Protein AF-A0A1M5NAD8-F1 (afdb_monomer_lite)

Foldseek 3Di:
DPDPVVVVVVVVVVVVVVDPDDDDPVVVVVVVVVVVVVPPPPDPPVCPPQPPVNVVQVVQPHPVSVVVVVVVVVVVVVCVVDPDPVVVVVCCVPVPDDPDDDPVVVVVVVVVVVPDD

pLDDT: mean 76.0, std 12.78, range [49.19, 96.69]

Structure (mmCIF, N/CA/C/O backbone):
data_AF-A0A1M5NAD8-F1
#
_entry.id   AF-A0A1M5NAD8-F1
#
loop_
_atom_site.group_PDB
_atom_site.id
_atom_site.type_symbol
_atom_site.label_atom_id
_atom_site.label_alt_id
_atom_site.label_comp_id
_atom_site.label_asym_id
_atom_site.label_entity_id
_atom_site.label_seq_id
_atom_site.pdbx_PDB_ins_code
_atom_site.Cartn_x
_atom_site.Cartn_y
_atom_site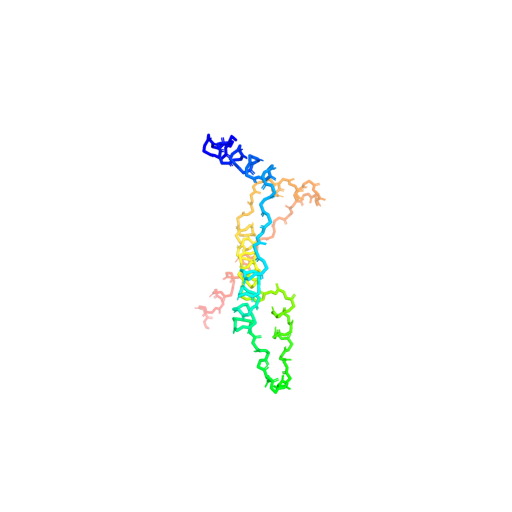.Cartn_z
_atom_site.occupancy
_atom_site.B_iso_or_equiv
_atom_site.auth_seq_id
_atom_site.auth_comp_id
_atom_site.auth_asym_id
_atom_site.auth_atom_id
_atom_site.pdbx_PDB_model_num
ATOM 1 N N . MET A 1 1 ? -20.221 -4.577 -17.960 1.00 49.19 1 MET A N 1
ATOM 2 C CA . MET A 1 1 ? -21.402 -5.409 -17.662 1.00 49.19 1 MET A CA 1
ATOM 3 C C . MET A 1 1 ? -21.121 -6.042 -16.313 1.00 49.19 1 MET A C 1
ATOM 5 O O . MET A 1 1 ? -20.261 -6.906 -16.261 1.00 49.19 1 MET A O 1
ATOM 9 N N . THR A 1 2 ? -21.687 -5.516 -15.226 1.00 56.66 2 THR A N 1
ATOM 10 C CA . THR A 1 2 ? -21.568 -6.145 -13.900 1.00 56.66 2 THR A CA 1
ATOM 11 C C . THR A 1 2 ? -22.286 -7.485 -13.939 1.00 56.66 2 THR A C 1
ATOM 13 O O . THR A 1 2 ? -23.331 -7.608 -14.589 1.00 56.66 2 THR A O 1
ATOM 16 N N . GLN A 1 3 ? -21.691 -8.509 -13.335 1.00 70.81 3 GLN A N 1
ATOM 17 C CA . GLN A 1 3 ? -22.292 -9.834 -13.336 1.00 70.81 3 GLN A CA 1
ATOM 18 C C . GLN A 1 3 ? -23.621 -9.775 -12.561 1.00 70.81 3 GLN A C 1
ATOM 20 O O . GLN A 1 3 ? -23.754 -8.981 -11.627 1.00 70.81 3 GLN A O 1
ATOM 25 N N . PRO A 1 4 ? -24.646 -10.546 -12.960 1.00 76.38 4 PRO A N 1
ATOM 26 C CA . PRO A 1 4 ? -25.931 -10.570 -12.256 1.00 76.38 4 PRO A CA 1
ATOM 27 C C . PRO A 1 4 ? -25.771 -10.867 -10.756 1.00 76.38 4 PRO A C 1
ATOM 29 O O . PRO A 1 4 ? -26.517 -10.325 -9.943 1.00 76.38 4 PRO A O 1
ATOM 32 N N . ASP A 1 5 ? -24.741 -11.630 -10.396 1.00 81.19 5 ASP A N 1
ATOM 33 C CA . ASP A 1 5 ? -24.394 -11.956 -9.013 1.00 81.19 5 ASP A CA 1
ATOM 34 C C . ASP A 1 5 ? -23.919 -10.728 -8.214 1.00 81.19 5 ASP A C 1
ATOM 36 O O . ASP A 1 5 ? -24.305 -10.560 -7.059 1.00 81.19 5 ASP A O 1
ATOM 40 N N . ASP A 1 6 ? -23.171 -9.809 -8.836 1.00 88.50 6 ASP A N 1
ATOM 41 C CA . ASP A 1 6 ? -22.699 -8.578 -8.182 1.00 88.50 6 ASP A CA 1
ATOM 42 C C . ASP A 1 6 ? -23.866 -7.654 -7.812 1.00 88.50 6 ASP A C 1
ATOM 44 O O . ASP A 1 6 ? -23.855 -7.002 -6.769 1.00 88.50 6 ASP A O 1
ATOM 48 N N . GLN A 1 7 ? -24.892 -7.597 -8.668 1.00 87.75 7 GLN A N 1
ATOM 49 C CA . GLN A 1 7 ? -26.080 -6.769 -8.438 1.00 87.75 7 GLN A CA 1
ATOM 50 C C . GLN A 1 7 ? -26.954 -7.333 -7.315 1.00 87.75 7 GLN A C 1
ATOM 52 O O . GLN A 1 7 ? -27.491 -6.571 -6.511 1.00 87.75 7 GLN A O 1
ATOM 57 N N . LEU A 1 8 ? -27.056 -8.662 -7.230 1.00 91.56 8 LEU A N 1
ATOM 58 C CA . LEU A 1 8 ? -27.708 -9.340 -6.114 1.00 91.56 8 LEU A CA 1
ATOM 59 C C . LEU A 1 8 ? -26.973 -9.009 -4.806 1.00 91.56 8 LEU A C 1
ATOM 61 O O . LEU A 1 8 ? -27.587 -8.509 -3.864 1.00 91.56 8 LEU A O 1
ATOM 65 N N . LEU A 1 9 ? -25.655 -9.216 -4.760 1.00 92.94 9 LEU A N 1
ATOM 66 C CA . LEU A 1 9 ? -24.844 -8.931 -3.573 1.00 92.94 9 LEU A CA 1
ATOM 67 C C . LEU A 1 9 ? -24.958 -7.469 -3.136 1.00 92.94 9 LEU A C 1
ATOM 69 O O . LEU A 1 9 ? -25.130 -7.201 -1.949 1.00 92.94 9 LEU A O 1
ATOM 73 N N . ALA A 1 10 ? -24.932 -6.530 -4.085 1.00 92.19 10 ALA A N 1
ATOM 74 C CA . ALA A 1 10 ? -25.122 -5.113 -3.795 1.00 92.19 10 ALA A CA 1
ATOM 75 C C . ALA A 1 10 ? -26.470 -4.840 -3.107 1.00 92.19 10 ALA A C 1
ATOM 77 O O . ALA A 1 10 ? -26.501 -4.134 -2.102 1.00 92.19 10 ALA A O 1
ATOM 78 N N . SER A 1 11 ? -27.562 -5.446 -3.590 1.00 92.00 11 SER A N 1
ATOM 79 C CA . SER A 1 11 ? -28.885 -5.285 -2.971 1.00 92.00 11 SER A CA 1
ATOM 80 C C . SER A 1 11 ? -28.955 -5.847 -1.545 1.00 92.00 11 SER A C 1
ATOM 82 O O . SER A 1 11 ? -29.505 -5.190 -0.664 1.00 92.00 11 SER A O 1
ATOM 84 N N . LEU A 1 12 ? -28.327 -7.002 -1.289 1.00 92.44 12 LEU A N 1
ATOM 85 C CA . LEU A 1 12 ? -28.259 -7.598 0.050 1.00 92.44 12 LEU A CA 1
ATOM 86 C C . LEU A 1 12 ? -27.422 -6.750 1.017 1.00 92.44 12 LEU A C 1
ATOM 88 O O . LEU A 1 12 ? -27.766 -6.625 2.190 1.00 92.44 12 LEU A O 1
ATOM 92 N N . PHE A 1 13 ? -26.324 -6.152 0.545 1.00 92.12 13 PHE A N 1
ATOM 93 C CA . PHE A 1 13 ? -25.501 -5.269 1.374 1.00 92.12 13 PHE A CA 1
ATOM 94 C C . PHE A 1 13 ? -26.194 -3.945 1.696 1.00 92.12 13 PHE A C 1
ATOM 96 O O . PHE A 1 13 ? -26.003 -3.418 2.793 1.00 92.12 13 PHE A O 1
ATOM 103 N N . ASP A 1 14 ? -26.992 -3.410 0.774 1.00 92.44 14 ASP A N 1
ATOM 104 C CA . ASP A 1 14 ? -27.791 -2.212 1.030 1.00 92.44 14 ASP A CA 1
ATOM 105 C C . ASP A 1 14 ? -28.896 -2.477 2.061 1.00 92.44 14 ASP A C 1
ATOM 107 O O . ASP A 1 14 ? -29.090 -1.662 2.966 1.00 92.44 14 ASP A O 1
ATOM 111 N N . GLU A 1 15 ? -29.551 -3.639 1.994 1.00 89.94 15 GLU A N 1
ATOM 112 C CA . GLU A 1 15 ? -30.507 -4.086 3.012 1.00 89.94 15 GLU A CA 1
ATOM 113 C C . GLU A 1 15 ? -29.828 -4.245 4.381 1.00 89.94 15 GLU A C 1
ATOM 115 O O . GLU A 1 15 ? -30.256 -3.628 5.358 1.00 89.94 15 GLU A O 1
ATOM 120 N N . ALA A 1 16 ? -28.699 -4.956 4.443 1.00 86.88 16 ALA A N 1
ATOM 121 C CA . ALA A 1 16 ? -27.947 -5.155 5.683 1.00 86.88 16 ALA A CA 1
ATOM 122 C C . ALA A 1 16 ? -27.432 -3.840 6.299 1.00 86.88 16 ALA A C 1
ATOM 124 O O . ALA A 1 16 ? -27.380 -3.712 7.517 1.00 86.88 16 ALA A O 1
ATOM 125 N N . ARG A 1 17 ? -27.072 -2.836 5.485 1.00 85.69 17 ARG A N 1
ATOM 126 C CA . ARG A 1 17 ? -26.645 -1.513 5.979 1.00 85.69 17 ARG A CA 1
ATOM 127 C C . ARG A 1 17 ? -27.804 -0.717 6.587 1.00 85.69 17 ARG A C 1
ATOM 129 O O . ARG A 1 17 ? -27.564 0.144 7.433 1.00 85.69 17 ARG A O 1
ATOM 136 N N . SER A 1 18 ? -29.037 -0.966 6.145 1.00 84.62 18 SER A N 1
ATOM 137 C CA . SER A 1 18 ? -30.225 -0.305 6.695 1.00 84.62 18 SER A CA 1
ATOM 138 C C . SER A 1 18 ? -30.567 -0.792 8.109 1.00 84.62 18 SER A C 1
ATOM 140 O O . SER A 1 18 ? -31.124 -0.032 8.904 1.00 84.62 18 SER A O 1
ATOM 142 N N . GLU A 1 19 ? -30.162 -2.016 8.456 1.00 82.50 19 GLU A N 1
ATOM 143 C CA . GLU A 1 19 ? -30.248 -2.556 9.808 1.00 82.50 19 GLU A CA 1
ATOM 144 C C . GLU A 1 19 ? -29.018 -2.146 10.625 1.00 82.50 19 GLU A C 1
ATOM 146 O O . GLU A 1 19 ? -27.950 -2.753 10.556 1.00 82.50 19 GLU A O 1
ATOM 151 N N . ASN A 1 20 ? -29.159 -1.101 11.441 1.00 75.75 20 ASN A N 1
ATOM 152 C CA . ASN A 1 20 ? -28.101 -0.718 12.371 1.00 75.75 20 ASN A CA 1
ATOM 153 C C . ASN A 1 20 ? -28.152 -1.598 13.630 1.00 75.75 20 ASN A C 1
ATOM 155 O O . ASN A 1 20 ? -28.734 -1.217 14.648 1.00 75.75 20 ASN A O 1
ATOM 159 N N . VAL A 1 21 ? -27.586 -2.802 13.538 1.00 83.25 21 VAL A N 1
ATOM 160 C CA . VAL A 1 21 ? -27.395 -3.695 14.686 1.00 83.25 21 VAL A CA 1
ATOM 161 C C . VAL A 1 21 ? -26.122 -3.281 15.417 1.00 83.25 21 VAL A C 1
ATOM 163 O O . VAL A 1 21 ? -25.012 -3.553 14.961 1.00 83.25 21 VAL A O 1
ATOM 166 N N . GLU A 1 22 ? -26.280 -2.625 16.563 1.00 87.75 22 GLU A N 1
ATOM 167 C CA . GLU A 1 22 ? -25.146 -2.281 17.416 1.00 87.75 22 GLU A CA 1
ATOM 168 C C . GLU A 1 22 ? -24.607 -3.555 18.101 1.00 87.75 22 GLU A C 1
ATOM 170 O O . GLU A 1 22 ? -25.379 -4.290 18.731 1.00 87.75 22 GLU A O 1
ATOM 175 N N . PRO A 1 23 ? -23.307 -3.879 17.956 1.00 88.12 23 PRO A N 1
ATOM 176 C CA . PRO A 1 23 ? -22.714 -5.029 18.628 1.00 88.12 23 PRO A CA 1
ATOM 177 C C . PRO A 1 23 ? -22.732 -4.832 20.148 1.00 88.12 23 PRO A C 1
ATOM 179 O O . PRO A 1 23 ? -22.670 -3.711 20.642 1.00 88.12 23 PRO A O 1
ATOM 182 N N . SER A 1 24 ? -22.787 -5.927 20.909 1.00 93.50 24 SER A N 1
ATOM 183 C CA . SER A 1 24 ? -22.765 -5.831 22.370 1.00 93.50 24 SER A CA 1
ATOM 184 C C . SER A 1 24 ? -21.402 -5.367 22.896 1.00 93.50 24 SER A C 1
ATOM 186 O O . SER A 1 24 ? -20.353 -5.748 22.370 1.00 93.50 24 SER A O 1
ATOM 188 N N . ASP A 1 25 ? -21.410 -4.619 24.000 1.00 94.44 25 ASP A N 1
ATOM 189 C CA . ASP A 1 25 ? -20.186 -4.147 24.663 1.00 94.44 25 ASP A CA 1
ATOM 190 C C . ASP A 1 25 ? -19.238 -5.292 25.063 1.00 94.44 25 ASP A C 1
ATOM 192 O O . ASP A 1 25 ? -18.017 -5.160 24.961 1.00 94.44 25 ASP A O 1
ATOM 196 N N . ASP A 1 26 ? -19.782 -6.444 25.483 1.00 96.06 26 ASP A N 1
ATOM 197 C CA . ASP A 1 26 ? -18.983 -7.635 25.820 1.00 96.06 26 ASP A CA 1
ATOM 198 C C . ASP A 1 26 ? -18.257 -8.188 24.586 1.00 96.06 26 ASP A C 1
ATOM 200 O O . ASP A 1 26 ? -17.075 -8.531 24.659 1.00 96.06 26 ASP A O 1
ATOM 204 N N . LEU A 1 27 ? -18.930 -8.223 23.430 1.00 93.88 27 LEU A N 1
ATOM 205 C CA . LEU A 1 27 ? -18.313 -8.650 22.177 1.00 93.88 27 LEU A CA 1
ATOM 206 C C . LEU A 1 27 ? -17.195 -7.686 21.771 1.00 93.88 27 LEU A C 1
ATOM 208 O O . LEU A 1 27 ? -16.090 -8.137 21.475 1.00 93.88 27 LEU A O 1
ATOM 212 N N . LEU A 1 28 ? -17.459 -6.377 21.798 1.00 96.69 28 LEU A N 1
ATOM 213 C CA . LEU A 1 28 ? -16.456 -5.360 21.476 1.00 96.69 28 LEU A CA 1
ATOM 214 C C . LEU A 1 28 ? -15.237 -5.459 22.397 1.00 96.69 28 LEU A C 1
ATOM 216 O O . LEU A 1 28 ? -14.106 -5.421 21.921 1.00 96.69 28 LEU A O 1
ATOM 220 N N . THR A 1 29 ? -15.454 -5.662 23.697 1.00 96.25 29 THR A N 1
ATOM 221 C CA . THR A 1 29 ? -14.370 -5.820 24.678 1.00 96.25 29 THR A CA 1
ATOM 222 C C . THR A 1 29 ? -13.483 -7.020 24.348 1.00 96.25 29 THR A C 1
ATOM 224 O O . THR A 1 29 ? -12.257 -6.909 24.377 1.00 96.25 29 THR A O 1
ATOM 227 N N . ARG A 1 30 ? -14.082 -8.160 23.986 1.00 94.75 30 ARG A N 1
ATOM 228 C CA . ARG A 1 30 ? -13.330 -9.365 23.601 1.00 94.75 30 ARG A CA 1
ATOM 229 C C . ARG A 1 30 ? -12.580 -9.191 22.287 1.00 94.75 30 ARG A C 1
ATOM 231 O O . ARG A 1 30 ? -11.428 -9.595 22.208 1.00 94.75 30 ARG A O 1
ATOM 238 N N . VAL A 1 31 ? -13.207 -8.573 21.285 1.00 95.94 31 VAL A N 1
ATOM 239 C CA . VAL A 1 31 ? -12.563 -8.275 19.994 1.00 95.94 31 VAL A CA 1
ATOM 240 C C . VAL A 1 31 ? -11.361 -7.354 20.191 1.00 95.94 31 VAL A C 1
ATOM 242 O O . VAL A 1 31 ? -10.314 -7.582 19.596 1.00 95.94 31 VAL A O 1
ATOM 245 N N . LEU A 1 32 ? -11.484 -6.333 21.043 1.00 95.31 32 LEU A N 1
ATOM 246 C CA . LEU A 1 32 ? -10.379 -5.422 21.342 1.00 95.31 32 LEU A CA 1
ATOM 247 C C . LEU A 1 32 ? -9.240 -6.117 22.097 1.00 95.31 32 LEU A C 1
ATOM 249 O O . LEU A 1 32 ? -8.080 -5.855 21.793 1.00 95.31 32 LEU A O 1
ATOM 253 N N . ALA A 1 33 ? -9.552 -7.014 23.035 1.00 94.00 33 ALA A N 1
ATOM 254 C CA . ALA A 1 33 ? -8.540 -7.808 23.729 1.00 94.00 33 ALA A CA 1
ATOM 255 C C . ALA A 1 33 ? -7.790 -8.752 22.770 1.00 94.00 33 ALA A C 1
ATOM 257 O O . ALA A 1 33 ? -6.563 -8.780 22.773 1.00 94.00 33 ALA A O 1
ATOM 258 N N . ASP A 1 34 ? -8.513 -9.459 21.899 1.00 92.75 34 ASP A N 1
ATOM 259 C CA . ASP A 1 34 ? -7.927 -10.349 20.885 1.00 92.75 34 ASP A CA 1
ATOM 260 C C . ASP A 1 34 ? -7.066 -9.576 19.868 1.00 92.75 34 ASP A C 1
ATOM 262 O O . ASP A 1 34 ? -5.966 -9.995 19.498 1.00 92.75 34 ASP A O 1
ATOM 266 N N . ALA A 1 35 ? -7.521 -8.384 19.468 1.00 90.50 35 ALA A N 1
ATOM 267 C CA . ALA A 1 35 ? -6.755 -7.498 18.601 1.00 90.50 35 ALA A CA 1
ATOM 268 C C . ALA A 1 35 ? -5.440 -7.043 19.253 1.00 90.50 35 ALA A C 1
ATOM 270 O O . ALA A 1 35 ? -4.423 -6.990 18.566 1.00 90.50 35 ALA A O 1
ATOM 271 N N . ASP A 1 36 ? -5.433 -6.740 20.554 1.00 90.12 36 ASP A N 1
ATOM 272 C CA . ASP A 1 36 ? -4.220 -6.356 21.294 1.00 90.12 36 ASP A CA 1
ATOM 273 C C . ASP A 1 36 ? -3.207 -7.516 21.389 1.00 90.12 36 ASP A C 1
ATOM 275 O O . ASP A 1 36 ? -1.988 -7.322 21.335 1.00 90.12 36 ASP A O 1
ATOM 279 N N . GLU A 1 37 ? -3.698 -8.756 21.446 1.00 88.56 37 GLU A N 1
ATOM 280 C CA . GLU A 1 37 ? -2.858 -9.955 21.396 1.00 88.56 37 GLU A CA 1
ATOM 281 C C . GLU A 1 37 ? -2.250 -10.190 20.006 1.00 88.56 37 GLU A C 1
ATOM 283 O O . GLU A 1 37 ? -1.066 -10.535 19.907 1.00 88.56 37 GLU A O 1
ATOM 288 N N . CYS A 1 38 ? -3.031 -9.959 18.945 1.00 87.00 38 CYS A N 1
ATOM 289 C CA . CYS A 1 38 ? -2.617 -10.124 17.550 1.00 87.00 38 CYS A CA 1
ATOM 290 C C . CYS A 1 38 ? -1.796 -8.954 16.999 1.00 87.00 38 CYS A C 1
ATOM 292 O O . CYS A 1 38 ? -1.113 -9.112 15.980 1.00 87.00 38 CYS A O 1
ATOM 294 N N . GLN A 1 39 ? -1.860 -7.777 17.626 1.00 83.94 39 GLN A N 1
ATOM 295 C CA . GLN A 1 39 ? -1.063 -6.640 17.196 1.00 83.94 39 GLN A CA 1
ATOM 296 C C . GLN A 1 39 ? 0.416 -7.028 17.232 1.00 83.94 39 GLN A C 1
ATOM 298 O O . GLN A 1 39 ? 0.894 -7.563 18.241 1.00 83.94 39 GLN A O 1
ATOM 303 N N . PRO A 1 40 ? 1.169 -6.769 16.145 1.00 77.06 40 PRO A N 1
ATOM 304 C CA . PRO A 1 40 ? 2.597 -6.990 16.155 1.00 77.06 40 PRO A CA 1
ATOM 305 C C . PRO A 1 40 ? 3.168 -6.090 17.242 1.00 77.06 40 PRO A C 1
ATOM 307 O O . PRO A 1 40 ? 3.287 -4.876 17.068 1.00 77.06 40 PRO A O 1
ATOM 310 N N . LYS A 1 41 ? 3.501 -6.687 18.391 1.00 71.06 41 LYS A N 1
ATOM 311 C CA . LYS A 1 41 ? 4.289 -6.017 19.417 1.00 71.06 41 LYS A CA 1
ATOM 312 C C . LYS A 1 41 ? 5.508 -5.512 18.680 1.00 71.06 41 LYS A C 1
ATOM 314 O O . LYS A 1 41 ? 6.207 -6.322 18.070 1.00 71.06 41 LYS A O 1
ATOM 319 N N . ALA A 1 42 ? 5.707 -4.194 18.673 1.00 64.62 42 ALA A N 1
ATOM 320 C CA . ALA A 1 42 ? 6.913 -3.613 18.124 1.00 64.62 42 ALA A CA 1
ATOM 321 C C . ALA A 1 42 ? 8.062 -4.309 18.844 1.00 64.62 42 ALA A C 1
ATOM 323 O O . ALA A 1 42 ? 8.346 -4.021 20.009 1.00 64.6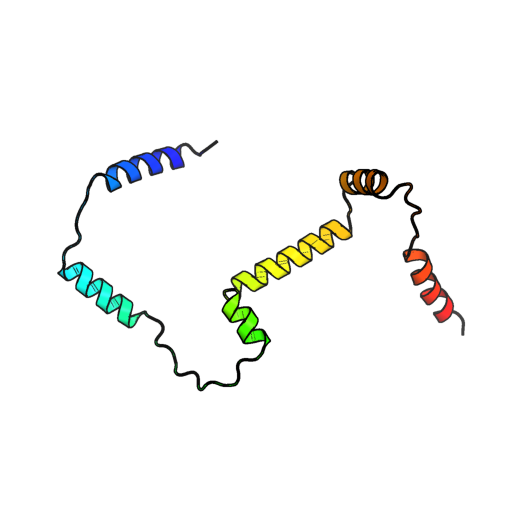2 42 ALA A O 1
ATOM 324 N N . SER A 1 43 ? 8.670 -5.294 18.182 1.00 59.88 43 SER A N 1
ATOM 325 C CA . SER A 1 43 ? 9.909 -5.871 18.644 1.00 59.88 43 SER A CA 1
ATOM 326 C C . SER A 1 43 ? 10.783 -4.647 18.803 1.00 59.88 43 SER A C 1
ATOM 328 O O . SER A 1 43 ? 10.876 -3.840 17.872 1.00 59.88 43 SER A O 1
ATOM 330 N N . SER A 1 44 ? 11.360 -4.441 19.983 1.00 58.62 44 SER A N 1
ATOM 331 C CA . SER A 1 44 ? 12.439 -3.481 20.125 1.00 58.62 44 SER A CA 1
ATOM 332 C C . SER A 1 44 ? 13.584 -4.029 19.278 1.00 58.62 44 SER A C 1
ATOM 334 O O . SER A 1 44 ? 14.503 -4.678 19.776 1.00 58.62 44 SER A O 1
ATOM 336 N N . VAL A 1 45 ? 13.475 -3.864 17.961 1.00 58.03 45 VAL A N 1
ATOM 337 C CA . VAL A 1 45 ? 14.559 -4.016 17.026 1.00 58.03 45 VAL A CA 1
ATOM 338 C C . VAL A 1 45 ? 15.483 -2.922 17.503 1.00 58.03 45 VAL A C 1
ATOM 340 O O . VAL A 1 45 ? 15.218 -1.737 17.296 1.00 58.03 45 VAL A O 1
ATOM 343 N N . SER A 1 46 ? 16.499 -3.321 18.274 1.00 57.94 46 SER A N 1
ATOM 344 C CA . SER A 1 46 ? 17.668 -2.486 18.504 1.00 57.94 46 SER A CA 1
ATOM 345 C C . SER A 1 46 ? 17.943 -1.823 17.170 1.00 57.94 46 SER A C 1
ATOM 347 O O . SER A 1 46 ? 18.034 -2.544 16.175 1.00 57.94 46 SER A O 1
ATOM 349 N N . ALA A 1 47 ? 17.915 -0.491 17.131 1.00 59.75 47 ALA A N 1
ATOM 350 C CA . ALA A 1 47 ? 18.018 0.275 15.904 1.00 59.75 47 ALA A CA 1
ATOM 351 C C . ALA A 1 47 ? 19.409 0.054 15.293 1.00 59.75 47 ALA A C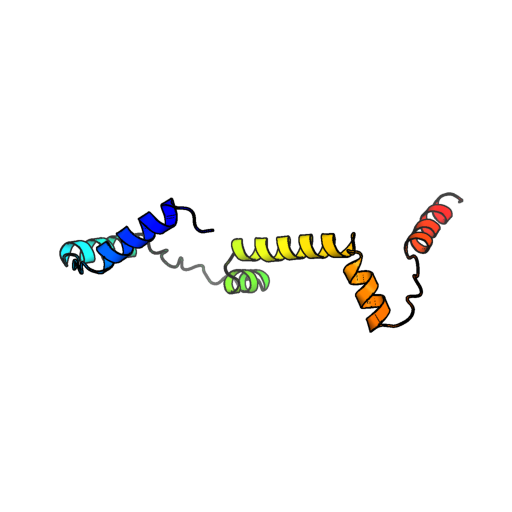 1
ATOM 353 O O . ALA A 1 47 ? 20.285 0.916 15.341 1.00 59.75 47 ALA A O 1
ATOM 354 N N . ALA A 1 48 ? 19.630 -1.126 14.713 1.00 64.69 48 ALA A N 1
ATOM 355 C CA . ALA A 1 48 ? 20.614 -1.336 13.688 1.00 64.69 48 ALA A CA 1
ATOM 356 C C . ALA A 1 48 ? 20.303 -0.256 12.663 1.00 64.69 48 ALA A C 1
ATOM 358 O O . ALA A 1 48 ? 19.138 -0.064 12.306 1.00 64.69 48 ALA A O 1
ATOM 359 N N . LYS A 1 49 ? 21.315 0.532 12.290 1.00 67.31 49 LYS A N 1
ATOM 360 C CA . LYS A 1 49 ? 21.156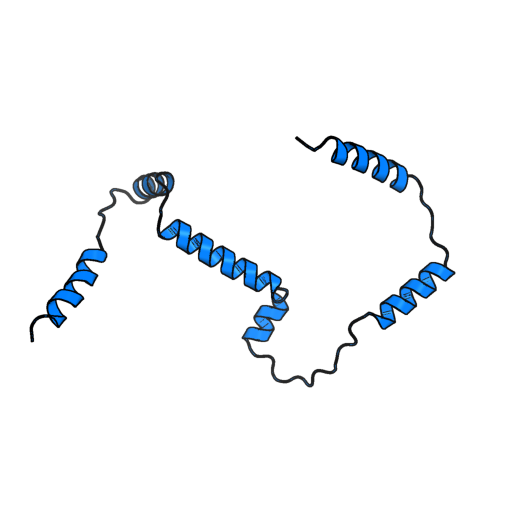 1.603 11.308 1.00 67.31 49 LYS A CA 1
ATOM 361 C C . LYS A 1 49 ? 20.507 0.987 10.075 1.00 67.31 49 LYS A C 1
ATOM 363 O O . LYS A 1 49 ? 21.193 0.310 9.316 1.00 67.31 49 LYS A O 1
ATOM 368 N N . ALA A 1 50 ? 19.197 1.188 9.933 1.00 66.56 50 ALA A N 1
ATOM 369 C CA . ALA A 1 50 ? 18.444 0.673 8.809 1.00 66.56 50 ALA A CA 1
ATOM 370 C C . ALA A 1 50 ? 19.163 1.160 7.557 1.00 66.56 50 ALA A C 1
ATOM 372 O O . ALA A 1 50 ? 19.451 2.361 7.429 1.00 66.56 50 ALA A O 1
ATOM 373 N N . SER A 1 51 ? 19.537 0.217 6.696 1.00 77.50 51 SER A N 1
ATOM 374 C CA . SER A 1 51 ? 20.200 0.542 5.442 1.00 77.50 51 SER A CA 1
ATOM 375 C C . SER A 1 51 ? 19.326 1.531 4.670 1.00 77.50 51 SER A C 1
ATOM 377 O O . SER A 1 51 ? 18.103 1.552 4.826 1.00 77.50 51 SER A O 1
ATOM 379 N N . PHE A 1 52 ? 19.932 2.373 3.834 1.00 81.38 52 PHE A N 1
ATOM 380 C CA . PHE A 1 52 ? 19.176 3.291 2.975 1.00 81.38 52 PHE A CA 1
ATOM 381 C C . PHE A 1 52 ? 18.069 2.551 2.198 1.00 81.38 52 PHE A C 1
ATOM 383 O O . PHE A 1 52 ? 16.948 3.044 2.090 1.00 81.38 52 PHE A O 1
ATOM 390 N N . TRP A 1 53 ? 18.359 1.320 1.772 1.00 75.94 53 TRP A N 1
ATOM 391 C CA . TRP A 1 53 ? 17.409 0.429 1.116 1.00 75.94 53 TRP A CA 1
ATOM 392 C C . TRP A 1 53 ? 16.250 -0.007 2.020 1.00 75.94 53 TRP A C 1
ATOM 394 O O . TRP A 1 53 ? 15.106 0.068 1.588 1.00 75.94 53 TRP A O 1
ATOM 404 N N . ASP A 1 54 ? 16.493 -0.358 3.287 1.00 75.00 54 ASP A N 1
ATOM 405 C CA . ASP A 1 54 ? 15.415 -0.708 4.231 1.00 75.00 54 ASP A CA 1
ATOM 406 C C . ASP A 1 54 ? 14.457 0.461 4.467 1.00 75.00 54 ASP A C 1
ATOM 408 O O . ASP A 1 54 ? 13.248 0.269 4.590 1.00 75.00 54 ASP A O 1
ATOM 412 N N . ARG A 1 55 ? 14.972 1.695 4.501 1.00 74.62 55 ARG A N 1
ATOM 413 C CA . ARG A 1 55 ? 14.135 2.902 4.603 1.00 74.62 55 ARG A CA 1
ATOM 414 C C . ARG A 1 55 ? 13.282 3.128 3.359 1.00 74.62 55 ARG A C 1
ATOM 416 O O . ARG A 1 55 ? 12.125 3.516 3.488 1.00 74.62 55 ARG A O 1
ATOM 423 N N . LEU A 1 56 ? 13.829 2.863 2.175 1.00 75.94 56 LEU A N 1
ATOM 424 C CA . LEU A 1 56 ? 13.077 2.971 0.929 1.00 75.94 56 LEU A CA 1
ATOM 425 C C . LEU A 1 56 ? 11.968 1.908 0.860 1.00 75.94 56 LEU A C 1
ATOM 427 O O . LEU A 1 56 ? 10.822 2.240 0.578 1.00 75.94 56 LEU A O 1
ATOM 431 N N . LEU A 1 57 ? 12.271 0.647 1.190 1.00 74.81 57 LEU A N 1
ATOM 432 C CA . LEU A 1 57 ? 11.280 -0.435 1.168 1.00 74.81 57 LEU A CA 1
ATOM 433 C C . LEU A 1 57 ? 10.209 -0.273 2.261 1.00 74.81 57 LEU A C 1
ATOM 435 O O . LEU A 1 57 ? 9.033 -0.528 1.999 1.00 74.81 57 LEU A O 1
ATOM 439 N N . SER A 1 58 ? 10.580 0.177 3.465 1.00 71.25 58 SER A N 1
ATOM 440 C CA . SER A 1 58 ? 9.615 0.434 4.547 1.00 71.25 58 SER A CA 1
ATOM 441 C C . SER A 1 58 ? 8.715 1.641 4.273 1.00 71.25 58 SER A C 1
ATOM 443 O O . SER A 1 58 ? 7.547 1.606 4.645 1.00 71.25 58 SER A O 1
ATOM 445 N N . GLY A 1 59 ? 9.210 2.673 3.578 1.00 70.69 59 GLY A N 1
ATOM 446 C CA . GLY A 1 59 ? 8.403 3.832 3.178 1.00 70.69 59 GLY A CA 1
ATOM 447 C C . GLY A 1 59 ? 7.426 3.548 2.031 1.00 70.69 59 GLY A C 1
ATOM 448 O O . GLY A 1 59 ? 6.426 4.246 1.900 1.00 70.69 59 GLY A O 1
ATOM 449 N N . VAL A 1 60 ? 7.701 2.527 1.213 1.00 71.00 60 VAL A N 1
ATOM 450 C CA . VAL A 1 60 ? 6.934 2.206 -0.006 1.00 71.00 60 VAL A CA 1
ATOM 451 C C . VAL A 1 60 ? 5.937 1.050 0.219 1.00 71.00 60 VAL A C 1
ATOM 453 O O . VAL A 1 60 ? 5.045 0.847 -0.596 1.00 71.00 60 VAL A O 1
ATOM 456 N N . GLY A 1 61 ? 5.994 0.355 1.363 1.00 67.56 61 GLY A N 1
ATOM 457 C CA . GLY A 1 61 ? 4.993 -0.652 1.761 1.00 67.56 61 GLY A CA 1
ATOM 458 C C . GLY A 1 61 ? 5.470 -2.108 1.697 1.00 67.56 61 GLY A C 1
ATOM 459 O O . GLY A 1 61 ? 4.651 -3.026 1.687 1.00 67.56 61 GLY A O 1
ATOM 460 N N . GLY A 1 62 ? 6.786 -2.342 1.671 1.00 71.69 62 GLY A N 1
ATOM 461 C CA . GLY A 1 62 ? 7.388 -3.678 1.710 1.00 71.69 62 GLY A CA 1
ATOM 462 C C . GLY A 1 62 ? 7.419 -4.402 0.356 1.00 71.69 62 GLY A C 1
ATOM 463 O O . GLY A 1 62 ? 7.411 -3.788 -0.710 1.00 71.69 62 GLY A O 1
ATOM 464 N N . TRP A 1 63 ? 7.479 -5.737 0.397 1.00 68.50 63 TRP A N 1
ATOM 465 C CA . TRP A 1 63 ? 7.603 -6.612 -0.783 1.00 68.50 63 TRP A CA 1
ATOM 466 C C . TRP A 1 63 ? 6.537 -6.407 -1.886 1.00 68.50 63 TRP A C 1
ATOM 468 O O . TRP A 1 63 ? 6.906 -6.479 -3.061 1.00 68.50 63 TRP A O 1
ATOM 478 N N . PRO A 1 64 ? 5.256 -6.093 -1.581 1.00 71.50 64 PRO A N 1
ATOM 479 C CA . PRO A 1 64 ? 4.249 -5.823 -2.614 1.00 71.50 64 PRO A CA 1
ATOM 480 C C . PRO A 1 64 ? 4.572 -4.602 -3.477 1.00 71.50 64 PRO A C 1
ATOM 482 O O . PRO A 1 64 ? 4.204 -4.541 -4.645 1.00 71.50 64 PRO A O 1
ATOM 485 N N . ALA A 1 65 ? 5.268 -3.617 -2.920 1.00 71.19 65 ALA A N 1
ATOM 486 C CA . ALA A 1 65 ? 5.626 -2.430 -3.674 1.00 71.19 65 ALA A CA 1
ATOM 487 C C . ALA A 1 65 ? 6.854 -2.672 -4.567 1.00 71.19 65 ALA A C 1
ATOM 489 O O . ALA A 1 65 ? 6.947 -2.133 -5.670 1.00 71.19 65 ALA A O 1
ATOM 490 N N . LEU A 1 66 ? 7.757 -3.560 -4.135 1.00 77.50 66 LEU A N 1
ATOM 491 C CA . LEU A 1 66 ? 8.897 -4.003 -4.936 1.00 77.50 66 LEU A CA 1
ATOM 492 C C . LEU A 1 66 ? 8.441 -4.749 -6.200 1.00 77.50 66 LEU A C 1
ATOM 494 O O . LEU A 1 66 ? 8.967 -4.497 -7.282 1.00 77.50 66 LEU A O 1
ATOM 498 N N . SER A 1 67 ? 7.426 -5.614 -6.085 1.00 82.75 67 SER A N 1
ATOM 499 C CA . SER A 1 67 ? 6.897 -6.358 -7.235 1.00 82.75 67 SER A CA 1
ATOM 500 C C . SER A 1 67 ? 6.272 -5.439 -8.289 1.00 82.75 67 SER A C 1
ATOM 502 O O . SER A 1 67 ? 6.440 -5.692 -9.481 1.00 82.75 67 SER A O 1
ATOM 504 N N . GLY A 1 68 ? 5.633 -4.339 -7.875 1.00 85.69 68 GLY A N 1
ATOM 505 C CA . GLY A 1 68 ? 5.113 -3.316 -8.784 1.00 85.69 68 GLY A CA 1
ATOM 506 C C . GLY A 1 68 ? 6.213 -2.622 -9.592 1.00 85.69 68 GLY A C 1
ATOM 507 O O . GLY A 1 68 ? 6.090 -2.493 -10.807 1.00 85.69 68 GLY A O 1
ATOM 508 N N . VAL A 1 69 ? 7.320 -2.237 -8.947 1.00 84.50 69 VAL A N 1
ATOM 509 C CA . VAL A 1 69 ? 8.473 -1.613 -9.628 1.00 84.50 69 VAL A CA 1
ATOM 510 C C . VAL A 1 69 ? 9.141 -2.592 -10.592 1.00 84.50 69 VAL A C 1
ATOM 512 O O . VAL A 1 69 ? 9.459 -2.221 -11.721 1.00 84.50 69 VAL A O 1
ATOM 515 N N . THR A 1 70 ? 9.312 -3.853 -10.189 1.00 89.50 70 THR A N 1
ATOM 516 C CA . THR A 1 70 ? 9.843 -4.893 -11.079 1.00 89.50 70 THR A CA 1
ATOM 517 C C . THR A 1 70 ? 8.928 -5.115 -12.281 1.00 89.50 70 THR A C 1
ATOM 519 O O . THR A 1 70 ? 9.409 -5.122 -13.411 1.00 89.50 70 THR A O 1
ATOM 522 N N . ALA A 1 71 ? 7.616 -5.236 -12.066 1.00 88.81 71 ALA A N 1
ATOM 523 C CA . ALA A 1 71 ? 6.649 -5.398 -13.148 1.00 88.81 71 ALA A CA 1
ATOM 524 C C . ALA A 1 71 ? 6.635 -4.185 -14.092 1.00 88.81 71 ALA A C 1
ATOM 526 O O . ALA A 1 71 ? 6.634 -4.365 -15.307 1.00 88.81 71 ALA A O 1
ATOM 527 N N . ALA A 1 72 ? 6.702 -2.962 -13.557 1.00 88.19 72 ALA A N 1
ATOM 528 C CA . ALA A 1 72 ? 6.811 -1.740 -14.351 1.00 88.19 72 ALA A CA 1
ATOM 529 C C . ALA A 1 72 ? 8.110 -1.698 -15.174 1.00 88.19 72 ALA A C 1
ATOM 531 O O . ALA A 1 72 ? 8.084 -1.301 -16.336 1.00 88.19 72 ALA A O 1
ATOM 532 N N . GLY A 1 73 ? 9.232 -2.159 -14.611 1.00 92.44 73 GLY A N 1
ATOM 533 C CA . GLY A 1 73 ? 10.502 -2.283 -15.328 1.00 92.44 73 GLY A CA 1
ATOM 534 C C . GLY A 1 73 ? 10.442 -3.298 -16.472 1.00 92.44 73 GLY A C 1
ATOM 535 O O . GLY A 1 73 ? 10.869 -2.992 -17.583 1.00 92.44 73 GLY A O 1
ATOM 536 N N . VAL A 1 74 ? 9.857 -4.476 -16.235 1.00 93.19 74 VAL A N 1
ATOM 537 C CA . VAL A 1 74 ? 9.652 -5.501 -17.276 1.00 93.19 74 VAL A CA 1
ATOM 538 C C . VAL A 1 74 ? 8.711 -4.992 -18.369 1.00 93.19 74 VAL A C 1
ATOM 540 O O . VAL A 1 74 ? 8.994 -5.177 -19.549 1.00 93.19 74 VAL A O 1
ATOM 543 N N . ALA A 1 75 ? 7.630 -4.303 -17.997 1.00 88.69 75 ALA A N 1
ATOM 544 C CA . ALA A 1 75 ? 6.709 -3.694 -18.952 1.00 88.69 75 ALA A CA 1
ATOM 545 C C . ALA A 1 75 ? 7.390 -2.597 -19.788 1.00 88.69 75 ALA A C 1
ATOM 547 O O . ALA A 1 75 ? 7.212 -2.555 -21.002 1.00 88.69 75 ALA A O 1
ATOM 548 N N . GLY A 1 76 ? 8.214 -1.749 -19.166 1.00 85.56 76 GLY A N 1
ATOM 549 C CA . GLY A 1 76 ? 9.003 -0.739 -19.872 1.00 85.56 76 GLY A CA 1
ATOM 550 C C . GLY A 1 76 ? 10.009 -1.356 -20.846 1.00 85.56 76 GLY A C 1
ATOM 551 O O . GLY A 1 76 ? 10.117 -0.899 -21.981 1.00 85.56 76 GLY A O 1
ATOM 552 N N . LEU A 1 77 ? 10.693 -2.431 -20.438 1.00 88.75 77 LEU A N 1
ATOM 553 C CA . LEU A 1 77 ? 11.615 -3.169 -21.304 1.00 88.75 77 LEU A CA 1
ATOM 554 C C . LEU A 1 77 ? 10.888 -3.809 -22.494 1.00 88.75 77 LEU A C 1
ATOM 556 O O . LEU A 1 77 ? 11.369 -3.727 -23.621 1.00 88.75 77 LEU A O 1
ATOM 560 N N . TRP A 1 78 ? 9.720 -4.408 -22.252 1.00 87.50 78 TRP A N 1
ATOM 561 C CA . TRP A 1 78 ? 8.875 -4.980 -23.300 1.00 87.50 78 TRP A CA 1
ATOM 562 C C . TRP A 1 78 ? 8.461 -3.920 -24.329 1.00 87.50 78 TRP A C 1
ATOM 564 O O . TRP A 1 78 ? 8.660 -4.110 -25.524 1.00 87.50 78 TRP A O 1
ATOM 574 N N . ILE A 1 79 ? 7.958 -2.770 -23.864 1.00 80.69 79 ILE A N 1
ATOM 575 C CA . ILE A 1 79 ? 7.548 -1.653 -24.729 1.00 80.69 79 ILE A CA 1
ATOM 576 C C . ILE A 1 79 ? 8.738 -1.087 -25.521 1.00 80.69 79 ILE A C 1
ATOM 578 O O . ILE A 1 79 ? 8.575 -0.730 -26.683 1.00 80.69 79 ILE A O 1
ATOM 582 N N . GLY A 1 80 ? 9.931 -1.017 -24.923 1.00 78.75 80 GLY A N 1
ATOM 583 C CA . GLY A 1 80 ? 11.129 -0.501 -25.591 1.00 78.75 80 GLY A CA 1
ATOM 584 C C . GLY A 1 80 ? 11.699 -1.426 -26.671 1.00 78.75 80 GLY A C 1
ATOM 585 O O . GLY A 1 80 ? 12.227 -0.936 -27.665 1.00 78.75 80 GLY A O 1
ATOM 586 N N . LEU A 1 81 ? 11.598 -2.750 -26.492 1.00 75.19 81 LEU A N 1
ATOM 587 C CA . LEU A 1 81 ? 12.091 -3.738 -27.464 1.00 75.19 81 LEU A CA 1
ATOM 588 C C . LEU A 1 81 ? 11.134 -3.947 -28.640 1.00 75.19 81 LEU A C 1
ATOM 590 O O . LEU A 1 81 ? 11.584 -4.259 -29.740 1.00 75.19 81 LEU A O 1
ATOM 594 N N . THR A 1 82 ? 9.830 -3.780 -28.420 1.00 74.19 82 THR A N 1
ATOM 595 C CA . THR A 1 82 ? 8.816 -3.858 -29.477 1.00 74.19 82 THR A CA 1
ATOM 596 C C . THR A 1 82 ? 8.000 -2.567 -29.497 1.00 74.19 82 THR A C 1
ATOM 598 O O . THR A 1 82 ? 6.872 -2.564 -28.987 1.00 74.19 82 THR A O 1
ATOM 601 N N . PRO A 1 83 ? 8.554 -1.464 -30.038 1.00 64.69 83 PRO A N 1
ATOM 602 C CA . PRO A 1 83 ? 7.797 -0.236 -30.211 1.00 64.69 83 PRO A CA 1
ATOM 603 C C . PRO A 1 83 ? 6.553 -0.542 -31.058 1.00 64.69 83 PRO A C 1
ATOM 605 O O . PRO A 1 83 ? 6.684 -1.107 -32.143 1.00 64.69 83 PRO A O 1
ATOM 608 N N . PRO A 1 84 ? 5.337 -0.256 -30.571 1.00 66.31 84 PRO A N 1
ATOM 609 C CA . PRO A 1 84 ? 4.141 -0.397 -31.390 1.00 66.31 84 PRO A CA 1
ATOM 610 C C . PRO A 1 84 ? 4.104 0.714 -32.449 1.00 66.31 84 PRO A C 1
ATOM 612 O O . PRO A 1 84 ? 4.483 1.842 -32.145 1.00 66.31 84 PRO A O 1
ATOM 615 N N . ASP A 1 85 ? 3.579 0.428 -33.647 1.00 68.38 85 ASP A N 1
ATOM 616 C CA . ASP A 1 85 ? 3.574 1.337 -34.817 1.00 68.38 85 ASP A CA 1
ATOM 617 C C . ASP A 1 85 ? 3.057 2.763 -34.508 1.00 68.38 85 ASP A C 1
ATOM 619 O O . ASP A 1 85 ? 3.513 3.759 -35.063 1.00 68.38 85 ASP A O 1
ATOM 623 N N . VAL A 1 86 ? 2.136 2.881 -33.545 1.00 67.25 86 VAL A N 1
ATOM 624 C CA . VAL A 1 86 ? 1.602 4.159 -33.035 1.00 67.25 86 VAL A CA 1
ATOM 625 C C . VAL A 1 86 ? 2.646 5.060 -32.364 1.00 67.25 86 VAL A C 1
ATOM 627 O O . VAL A 1 86 ? 2.474 6.279 -32.340 1.00 67.25 86 VAL A O 1
ATOM 630 N N . VAL A 1 87 ? 3.708 4.491 -31.793 1.00 68.44 87 VAL A N 1
ATOM 631 C CA . VAL A 1 87 ? 4.818 5.241 -31.189 1.00 68.44 87 VAL A CA 1
ATOM 632 C C . VAL A 1 87 ? 5.748 5.767 -32.278 1.00 68.44 87 VAL A C 1
ATOM 634 O O . VAL A 1 87 ? 6.151 6.924 -32.192 1.00 68.44 87 VAL A O 1
ATOM 637 N N . ASP A 1 88 ? 6.014 4.984 -33.325 1.00 69.06 88 ASP A N 1
ATOM 638 C CA . ASP A 1 88 ? 6.837 5.416 -34.461 1.00 69.06 88 ASP A CA 1
ATOM 639 C C . ASP A 1 88 ? 6.189 6.583 -35.215 1.00 69.06 88 ASP A C 1
ATOM 641 O O . ASP A 1 88 ? 6.848 7.593 -35.477 1.00 69.06 88 ASP A O 1
ATOM 645 N N . ASP A 1 89 ? 4.877 6.511 -35.461 1.00 71.50 89 ASP A N 1
ATOM 646 C CA . ASP A 1 89 ? 4.106 7.599 -36.076 1.00 71.50 89 ASP A CA 1
ATOM 647 C C . ASP A 1 89 ? 4.093 8.877 -35.219 1.00 71.50 89 ASP A C 1
ATOM 649 O O . ASP A 1 89 ? 4.124 9.998 -35.745 1.00 71.50 89 ASP A O 1
ATOM 653 N N . TRP A 1 90 ? 4.055 8.733 -33.888 1.00 76.19 90 TRP A N 1
ATOM 654 C CA . TRP A 1 90 ? 4.098 9.869 -32.966 1.00 76.19 90 TRP A CA 1
ATOM 655 C C . TRP A 1 90 ? 5.493 10.494 -32.903 1.00 76.19 90 TRP A C 1
ATOM 657 O O . TRP A 1 90 ? 5.615 11.715 -32.977 1.00 76.19 90 TRP A O 1
ATOM 667 N N . VAL A 1 91 ? 6.547 9.678 -32.829 1.00 72.00 91 VAL A N 1
ATOM 668 C CA . VAL A 1 91 ? 7.946 10.133 -32.821 1.00 72.00 91 VAL A CA 1
ATOM 669 C C . VAL A 1 91 ? 8.303 10.816 -34.142 1.00 72.00 91 VAL A C 1
ATOM 671 O O . VAL A 1 91 ? 8.900 11.895 -34.123 1.00 72.00 91 VAL A O 1
ATOM 674 N N . ALA A 1 92 ? 7.883 10.254 -35.278 1.00 71.19 92 ALA A N 1
ATOM 675 C CA . ALA A 1 92 ? 8.102 10.840 -36.599 1.00 71.19 92 ALA A CA 1
ATOM 676 C C . ALA A 1 92 ? 7.418 12.211 -36.748 1.00 71.19 92 ALA A C 1
ATOM 678 O O . ALA A 1 92 ? 8.013 13.141 -37.301 1.00 71.19 92 ALA A O 1
ATOM 679 N N . ASN A 1 93 ? 6.202 12.367 -36.208 1.00 74.12 93 ASN A N 1
ATOM 680 C CA . ASN A 1 93 ? 5.488 13.648 -36.193 1.00 74.12 93 ASN A CA 1
ATOM 681 C C . ASN A 1 93 ? 6.051 14.650 -35.174 1.00 74.12 93 ASN A C 1
ATOM 683 O O . ASN A 1 93 ? 6.065 15.849 -35.447 1.00 74.12 93 ASN A O 1
ATOM 687 N N . ALA A 1 94 ? 6.491 14.187 -34.002 1.00 72.81 94 ALA A N 1
ATOM 688 C CA . ALA A 1 94 ? 6.945 15.052 -32.915 1.00 72.81 94 ALA A CA 1
ATOM 689 C C . ALA A 1 94 ? 8.385 15.552 -33.104 1.00 72.81 94 ALA A C 1
ATOM 691 O O . ALA A 1 94 ? 8.686 16.682 -32.723 1.00 72.81 94 ALA A O 1
ATOM 692 N N . MET A 1 95 ? 9.274 14.733 -33.675 1.00 71.38 95 MET A N 1
ATOM 693 C CA . MET A 1 95 ? 10.703 15.054 -33.791 1.00 71.38 95 MET A CA 1
ATOM 694 C C . MET A 1 95 ? 11.144 15.439 -35.210 1.00 71.38 95 MET A C 1
ATOM 696 O O . MET A 1 95 ? 12.200 16.052 -35.357 1.00 71.38 95 MET A O 1
ATOM 700 N N . GLY A 1 96 ? 10.331 15.153 -36.235 1.00 68.69 96 GLY A N 1
ATOM 701 C CA . GLY A 1 96 ? 10.671 15.388 -37.640 1.00 68.69 96 GLY A CA 1
ATOM 702 C C . GLY A 1 96 ? 11.718 14.399 -38.169 1.00 68.69 96 GLY A C 1
ATOM 703 O O . GLY A 1 96 ? 12.657 14.045 -37.467 1.00 68.69 96 GLY A O 1
ATOM 704 N N . ASN A 1 97 ? 11.514 13.942 -39.413 1.00 63.38 97 ASN A N 1
ATOM 705 C CA . ASN A 1 97 ? 12.290 12.943 -40.168 1.00 63.38 97 ASN A CA 1
ATOM 706 C C . ASN A 1 97 ? 13.318 12.118 -39.362 1.00 63.38 97 ASN A C 1
ATOM 708 O O . ASN A 1 97 ? 14.483 12.499 -39.231 1.00 63.38 97 ASN A O 1
ATOM 712 N N . THR A 1 98 ? 12.898 10.939 -38.910 1.00 57.44 98 THR A N 1
ATOM 713 C CA . THR A 1 98 ? 13.734 9.978 -38.188 1.00 57.44 98 THR A CA 1
ATOM 714 C C . THR A 1 98 ? 14.847 9.435 -39.090 1.00 57.44 98 THR A C 1
ATOM 716 O O . THR A 1 98 ? 14.623 8.562 -39.924 1.00 57.44 98 THR A O 1
ATOM 719 N N . THR A 1 99 ? 16.077 9.924 -38.931 1.00 56.06 99 THR A N 1
ATOM 720 C CA . THR A 1 99 ? 17.266 9.174 -39.363 1.00 56.06 99 THR A CA 1
ATOM 721 C C . THR A 1 99 ? 17.472 8.021 -38.390 1.00 56.06 99 THR A C 1
ATOM 723 O O . THR A 1 99 ? 17.968 8.217 -37.282 1.00 56.06 99 THR A O 1
ATOM 726 N N . SER A 1 100 ? 17.051 6.823 -38.786 1.00 58.19 100 SER A N 1
ATOM 727 C CA . SER A 1 100 ? 17.332 5.592 -38.054 1.00 58.19 100 SER A CA 1
ATOM 728 C C . SER A 1 100 ? 18.838 5.320 -38.082 1.00 58.19 100 SER A C 1
ATOM 730 O O . SER A 1 100 ? 19.403 5.075 -39.148 1.00 58.19 100 SER A O 1
ATOM 732 N N . VAL A 1 101 ? 19.489 5.373 -36.922 1.00 60.12 101 VAL A N 1
ATOM 733 C CA . VAL A 1 101 ? 20.872 4.917 -36.746 1.00 60.12 101 VAL A CA 1
ATOM 734 C C . VAL A 1 101 ? 20.807 3.524 -36.130 1.00 60.12 101 VAL A C 1
ATOM 736 O O . VAL A 1 101 ? 20.356 3.368 -34.997 1.00 60.12 101 VAL A O 1
ATOM 739 N N . SER A 1 102 ? 21.210 2.506 -36.888 1.00 57.19 102 SER A N 1
ATOM 740 C CA . SER A 1 102 ? 21.294 1.134 -36.384 1.00 57.19 102 SER A CA 1
ATOM 741 C C . SER A 1 102 ? 22.515 0.986 -35.481 1.00 57.19 102 SER A C 1
ATOM 743 O O . SER A 1 102 ? 23.648 1.049 -35.942 1.00 57.19 102 SER A O 1
ATOM 745 N N . PHE A 1 103 ? 22.283 0.750 -34.189 1.00 62.44 103 PHE A N 1
ATOM 746 C CA . PHE A 1 103 ? 23.341 0.455 -33.211 1.00 62.44 103 PHE A CA 1
ATOM 747 C C . PHE A 1 103 ? 23.816 -1.010 -33.256 1.00 62.44 103 PHE A C 1
ATOM 749 O O . PHE A 1 103 ? 24.818 -1.358 -32.640 1.00 62.44 103 PHE A O 1
ATOM 756 N N . VAL A 1 104 ? 23.096 -1.876 -33.979 1.00 64.94 104 VAL A N 1
ATOM 757 C CA . VAL A 1 104 ? 23.427 -3.302 -34.137 1.00 64.94 104 VAL A CA 1
ATOM 758 C C . VAL A 1 104 ? 24.685 -3.501 -34.990 1.00 64.94 104 VAL A C 1
ATOM 760 O O . VAL A 1 104 ? 25.500 -4.357 -34.657 1.00 64.94 104 VAL A O 1
ATOM 763 N N . ASP A 1 105 ? 24.887 -2.683 -36.028 1.00 64.38 105 ASP A N 1
ATOM 764 C CA . ASP A 1 105 ? 26.082 -2.751 -36.885 1.00 64.38 105 ASP A CA 1
ATOM 765 C C . AS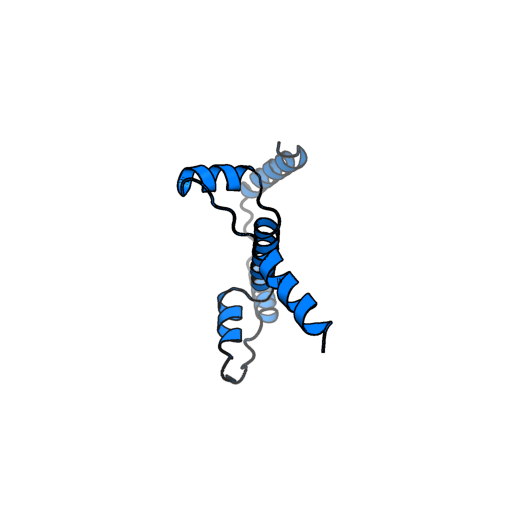P A 1 105 ? 27.370 -2.379 -36.123 1.00 64.38 105 ASP A C 1
ATOM 767 O O . ASP A 1 105 ? 28.419 -2.978 -36.347 1.00 64.38 105 ASP A O 1
ATOM 771 N N . ASP A 1 106 ? 27.282 -1.452 -35.162 1.00 63.59 106 ASP A N 1
ATOM 772 C CA . ASP A 1 106 ? 28.415 -1.031 -34.320 1.00 63.59 106 ASP A CA 1
ATOM 773 C C . ASP A 1 106 ? 28.844 -2.139 -33.339 1.00 63.59 106 ASP A C 1
ATOM 775 O O . ASP A 1 106 ? 30.022 -2.297 -33.036 1.00 63.59 106 ASP A O 1
ATOM 779 N N . PHE A 1 107 ? 27.895 -2.969 -32.889 1.00 62.00 107 PHE A N 1
ATOM 780 C CA . PHE A 1 107 ? 28.170 -4.116 -32.017 1.00 62.00 107 PH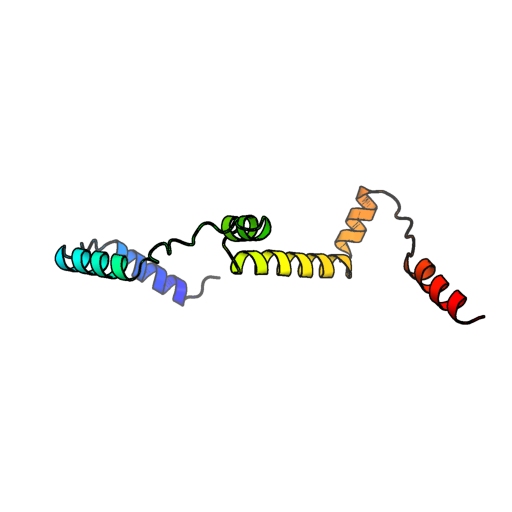E A CA 1
ATOM 781 C C . PHE A 1 107 ? 28.730 -5.326 -32.781 1.00 62.00 107 PHE A C 1
ATOM 783 O O . PHE A 1 107 ? 29.568 -6.051 -32.247 1.00 62.00 107 PHE A O 1
ATOM 790 N N . ALA A 1 108 ? 28.304 -5.532 -34.032 1.00 64.88 108 ALA A N 1
ATOM 791 C CA . ALA A 1 108 ? 28.800 -6.609 -34.892 1.00 64.88 108 ALA A CA 1
ATOM 792 C C . ALA A 1 108 ? 30.283 -6.428 -35.273 1.00 64.88 108 ALA A C 1
ATOM 794 O O . ALA A 1 108 ? 31.011 -7.413 -35.391 1.00 64.88 108 ALA A O 1
ATOM 795 N N . GLY A 1 109 ? 30.766 -5.183 -35.370 1.00 59.31 109 GLY A N 1
ATOM 796 C CA . GLY A 1 109 ? 32.180 -4.886 -35.631 1.00 59.31 109 GLY A CA 1
ATOM 797 C C . GLY A 1 109 ? 33.148 -5.345 -34.528 1.00 59.31 109 GLY A C 1
ATOM 798 O O . GLY A 1 109 ? 34.328 -5.560 -34.802 1.00 59.31 109 GLY A O 1
ATOM 799 N N . PHE A 1 110 ? 32.675 -5.548 -33.291 1.00 58.56 110 PHE A N 1
ATOM 800 C CA . PHE A 1 110 ? 33.506 -6.075 -32.197 1.00 58.56 110 PHE A CA 1
ATOM 801 C C . PHE A 1 110 ? 33.733 -7.594 -32.285 1.00 58.56 110 PHE A C 1
ATOM 803 O O . PHE A 1 110 ? 34.736 -8.088 -31.761 1.00 58.56 110 PHE A O 1
ATOM 810 N N . ASP A 1 111 ? 32.839 -8.328 -32.956 1.00 60.53 111 ASP A N 1
ATOM 811 C CA . ASP A 1 111 ? 32.980 -9.775 -33.176 1.00 60.53 111 ASP A CA 1
ATOM 812 C C . ASP A 1 111 ? 34.002 -10.070 -34.290 1.00 60.53 111 ASP A C 1
ATOM 814 O O . ASP A 1 111 ? 34.829 -10.970 -34.157 1.00 60.53 111 ASP A O 1
ATOM 818 N N . GLU A 1 112 ? 34.047 -9.231 -35.333 1.00 58.88 112 GLU A N 1
ATOM 819 C CA . GLU A 1 112 ? 34.984 -9.387 -36.457 1.00 58.88 112 GLU A CA 1
ATOM 820 C C . GLU A 1 112 ? 36.447 -9.092 -36.068 1.00 58.88 112 GLU A C 1
ATOM 822 O O . GLU A 1 112 ? 37.359 -9.767 -36.537 1.00 58.88 112 GLU A O 1
ATOM 827 N N . VAL A 1 113 ? 36.693 -8.170 -35.127 1.00 58.66 113 VAL A N 1
ATOM 828 C CA . VAL A 1 113 ? 38.054 -7.841 -34.638 1.00 58.66 113 VAL A CA 1
ATOM 829 C C . VAL A 1 113 ? 38.625 -8.900 -33.681 1.00 58.66 113 VAL A C 1
ATOM 831 O O . VAL A 1 113 ? 39.830 -8.931 -33.443 1.00 58.66 113 VAL A O 1
ATOM 834 N N . THR A 1 114 ? 37.797 -9.799 -33.143 1.00 60.00 114 THR A N 1
ATOM 835 C CA . THR A 1 114 ? 38.263 -10.860 -32.227 1.00 60.00 114 THR A CA 1
ATOM 836 C C . THR A 1 114 ? 38.559 -12.180 -32.958 1.00 60.00 114 THR A C 1
ATOM 838 O O . THR A 1 114 ? 39.169 -13.079 -32.375 1.00 60.00 114 THR A O 1
ATOM 841 N N . LEU A 1 115 ? 38.172 -12.301 -34.235 1.00 60.19 115 LEU A N 1
ATOM 842 C CA . LEU A 1 115 ? 38.366 -13.515 -35.038 1.00 60.19 115 LEU A CA 1
ATOM 843 C C . LEU A 1 115 ? 39.609 -13.510 -35.942 1.00 60.19 115 LEU A C 1
ATOM 845 O O . LEU A 1 115 ? 39.935 -14.569 -36.475 1.00 60.19 115 LEU A O 1
ATOM 849 N N . ASP A 1 116 ? 40.339 -12.398 -36.048 1.00 58.44 116 ASP A N 1
ATOM 850 C CA . ASP A 1 116 ? 41.648 -12.347 -36.712 1.00 58.44 116 ASP A CA 1
ATOM 851 C C . ASP A 1 116 ? 42.700 -11.812 -35.727 1.00 58.44 116 ASP A C 1
ATOM 853 O O . ASP A 1 116 ? 42.660 -10.656 -35.302 1.00 58.44 116 ASP A O 1
ATOM 857 N N . GLY A 1 117 ? 43.606 -12.698 -35.307 1.00 50.88 117 GLY A N 1
ATOM 858 C CA . GLY A 1 117 ? 44.812 -12.344 -34.555 1.00 50.88 117 GLY A CA 1
ATOM 859 C C . GLY A 1 117 ? 45.917 -11.803 -35.451 1.00 50.88 117 GLY A C 1
ATOM 860 O O . GLY A 1 117 ? 45.988 -12.228 -36.625 1.00 50.88 117 GLY A O 1
#

Organism: NCBI:txid1508389

Radius of gyration: 29.38 Å; chains: 1; bounding box: 75×29×66 Å

Secondary structure (DSSP, 8-state):
---HHHHHHHHHHHHHHHS--PPPHHHHHHHHHHHHHHS------------HHHHHHHHHTSHHHHHHHHHHHHHHHHHHHS--HHHHHHHHHHHSS-----SHHHHHHHHHTTS--

Sequence (117 aa):
MTQPDDQLLASLFDEARSENVEPSDDLLTRVLADADECQPKASSVSAAKASFWDRLLSGVGGWPALSGVTAAGVAGLWIGLTPPDVVDDWVANAMGNTTSVSFVDDFAGFDEVTLDG